Protein AF-A0A3D0LEH3-F1 (afdb_monomer_lite)

Sequence (47 aa):
MEQYSVKGMHCAACSARVEKAVSKVEGVSSCSVNLLTNSMGVEGTAS

Foldseek 3Di:
DDKDQDPPLQDPVSVVVVLVVLVPQPFFPDWDADSPRSMIDTDGPRD

Radius of gyration: 9.94 Å; chains: 1; bounding box: 24×15×24 Å

Structure (mmCIF, N/CA/C/O backbone):
data_AF-A0A3D0LEH3-F1
#
_entry.id   AF-A0A3D0LEH3-F1
#
loop_
_atom_site.group_PDB
_atom_site.id
_atom_site.type_symbol
_atom_site.label_atom_id
_atom_site.label_alt_id
_atom_site.label_comp_id
_atom_site.label_asym_id
_atom_site.label_entity_id
_atom_site.label_seq_id
_atom_site.pdbx_PDB_ins_code
_atom_site.Cartn_x
_atom_site.Cartn_y
_atom_site.Cartn_z
_atom_site.occupancy
_atom_site.B_iso_or_equiv
_atom_site.auth_seq_id
_atom_site.auth_comp_id
_atom_site.auth_asym_id
_atom_site.auth_atom_id
_atom_site.pdbx_PDB_model_num
ATOM 1 N N . MET A 1 1 ? 1.230 7.244 12.911 1.00 66.75 1 MET A N 1
ATOM 2 C CA . MET A 1 1 ? 1.874 6.716 11.696 1.00 66.75 1 MET A CA 1
ATOM 3 C C . MET A 1 1 ? 2.834 5.624 12.134 1.00 66.75 1 MET A C 1
ATOM 5 O O . MET A 1 1 ? 3.899 5.923 12.663 1.00 66.75 1 MET A O 1
ATOM 9 N N . GLU A 1 2 ? 2.402 4.375 12.028 1.00 83.38 2 GLU A N 1
ATOM 10 C CA . GLU A 1 2 ? 3.213 3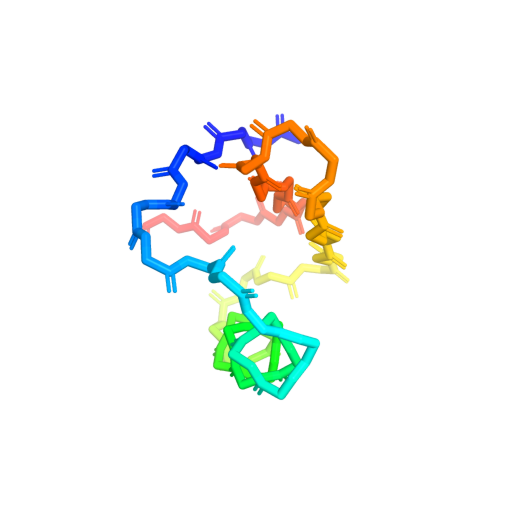.202 12.353 1.00 83.38 2 GLU A CA 1
ATOM 11 C C . GLU A 1 2 ? 4.062 2.836 11.138 1.00 83.38 2 GLU A C 1
ATOM 13 O O . GLU A 1 2 ? 3.574 2.828 10.008 1.00 83.38 2 GLU A O 1
ATOM 18 N N . GLN A 1 3 ? 5.354 2.592 11.357 1.00 85.06 3 GLN A N 1
ATOM 19 C CA . GLN A 1 3 ? 6.272 2.189 10.297 1.00 85.06 3 GLN A CA 1
ATOM 20 C C . GLN A 1 3 ? 6.634 0.715 10.427 1.00 85.06 3 GLN A C 1
ATOM 22 O O . GLN A 1 3 ? 7.141 0.269 11.454 1.00 85.06 3 GLN A O 1
ATOM 27 N N . TYR A 1 4 ? 6.460 -0.009 9.331 1.00 83.44 4 TYR A N 1
ATOM 28 C CA . TYR A 1 4 ? 6.819 -1.408 9.184 1.00 83.44 4 TYR A CA 1
ATOM 29 C C . TYR A 1 4 ? 7.949 -1.537 8.167 1.00 83.44 4 TYR A C 1
ATOM 31 O O . TYR A 1 4 ? 7.903 -0.973 7.075 1.00 83.44 4 TYR A O 1
ATOM 39 N N . SER A 1 5 ? 8.986 -2.298 8.506 1.00 83.94 5 SER A N 1
ATOM 40 C CA . SER A 1 5 ? 10.024 -2.659 7.537 1.00 83.94 5 SER A CA 1
ATOM 41 C C . SER A 1 5 ? 9.566 -3.867 6.732 1.00 83.94 5 SER A C 1
ATOM 43 O O . SER A 1 5 ? 9.362 -4.944 7.291 1.00 83.94 5 SER A O 1
ATOM 45 N N . VAL A 1 6 ? 9.433 -3.710 5.415 1.00 80.44 6 VAL A N 1
ATOM 46 C CA . VAL A 1 6 ? 8.966 -4.789 4.539 1.00 80.44 6 VAL A CA 1
ATOM 47 C C . VAL A 1 6 ? 10.155 -5.369 3.787 1.00 80.44 6 VAL A C 1
ATOM 49 O O . VAL A 1 6 ? 10.732 -4.744 2.896 1.00 80.44 6 VAL A O 1
ATOM 52 N N . LYS A 1 7 ? 10.527 -6.603 4.128 1.00 79.44 7 LYS A N 1
ATOM 53 C CA . LYS A 1 7 ? 11.522 -7.362 3.363 1.00 79.44 7 LYS A CA 1
ATOM 54 C C . LYS A 1 7 ? 10.874 -7.924 2.096 1.00 79.44 7 LYS A C 1
ATOM 56 O O . LYS A 1 7 ? 9.812 -8.531 2.164 1.00 79.44 7 LYS A O 1
ATOM 61 N N . GLY A 1 8 ? 11.523 -7.740 0.944 1.00 75.62 8 GLY A N 1
ATOM 62 C CA . GLY A 1 8 ? 11.072 -8.294 -0.342 1.00 75.62 8 GLY A CA 1
ATOM 63 C C . GLY A 1 8 ? 10.360 -7.312 -1.282 1.00 75.62 8 GLY A C 1
ATOM 64 O O . GLY A 1 8 ? 10.023 -7.693 -2.402 1.00 75.62 8 GLY A O 1
ATOM 65 N N . MET A 1 9 ? 10.185 -6.041 -0.899 1.00 81.56 9 MET A N 1
ATOM 66 C CA . MET A 1 9 ? 9.779 -4.986 -1.838 1.00 81.56 9 MET A CA 1
ATOM 67 C C . MET A 1 9 ? 10.958 -4.583 -2.737 1.00 81.56 9 MET A C 1
ATOM 69 O O . MET A 1 9 ? 11.590 -3.558 -2.533 1.00 81.56 9 MET A O 1
ATOM 73 N N . HIS A 1 10 ? 11.280 -5.417 -3.725 1.00 77.69 10 HIS A N 1
ATOM 74 C CA . HIS A 1 10 ? 12.348 -5.141 -4.699 1.00 77.69 10 HIS A CA 1
ATOM 75 C C . HIS A 1 10 ? 11.827 -4.534 -6.009 1.00 77.69 10 HIS A C 1
ATOM 77 O O . HIS A 1 10 ? 12.606 -4.110 -6.856 1.00 77.69 10 HIS A O 1
ATOM 83 N N . CYS A 1 11 ? 10.507 -4.532 -6.205 1.00 81.94 11 CYS A N 1
ATOM 84 C CA . CYS A 1 11 ? 9.882 -4.156 -7.462 1.00 81.94 11 CYS A CA 1
ATOM 85 C C . CYS A 1 11 ? 8.680 -3.235 -7.239 1.00 81.94 11 CYS A C 1
ATOM 87 O O . CYS A 1 11 ? 7.928 -3.421 -6.283 1.00 81.94 11 CYS A O 1
ATOM 89 N N . ALA A 1 12 ? 8.443 -2.290 -8.153 1.00 77.44 12 ALA A N 1
ATOM 90 C CA . ALA A 1 12 ? 7.287 -1.386 -8.080 1.00 77.44 12 ALA A CA 1
ATOM 91 C C . ALA A 1 12 ? 5.937 -2.133 -8.103 1.00 77.44 12 ALA A C 1
ATOM 93 O O . ALA A 1 12 ? 4.953 -1.703 -7.508 1.00 77.44 12 ALA A O 1
ATOM 94 N N . ALA A 1 13 ? 5.886 -3.305 -8.745 1.00 84.50 13 ALA A N 1
ATOM 95 C CA . ALA A 1 13 ? 4.705 -4.166 -8.701 1.00 84.50 13 ALA A CA 1
ATOM 96 C C . ALA A 1 13 ? 4.485 -4.802 -7.312 1.00 84.50 13 ALA A C 1
ATOM 98 O O . ALA A 1 13 ? 3.351 -5.075 -6.921 1.00 84.50 13 ALA A O 1
ATOM 99 N N . CYS A 1 14 ? 5.567 -5.035 -6.568 1.00 85.69 14 CYS A N 1
ATOM 100 C CA . CYS A 1 14 ? 5.566 -5.630 -5.240 1.00 85.69 14 CYS A CA 1
ATOM 101 C C . CYS A 1 14 ? 5.013 -4.615 -4.230 1.00 85.69 14 CYS A C 1
ATOM 103 O O . CYS A 1 14 ? 4.105 -4.949 -3.473 1.00 85.69 14 CYS A O 1
ATOM 105 N N . SER A 1 15 ? 5.481 -3.364 -4.285 1.00 84.81 15 SER A N 1
ATOM 106 C CA . SER A 1 15 ? 4.966 -2.277 -3.443 1.00 84.81 15 SER A CA 1
ATOM 107 C C . SER A 1 15 ? 3.493 -1.978 -3.711 1.00 84.81 15 SER A C 1
ATOM 109 O O . SER A 1 15 ? 2.709 -1.942 -2.768 1.00 84.81 15 SER A O 1
ATOM 111 N N . ALA A 1 16 ? 3.080 -1.904 -4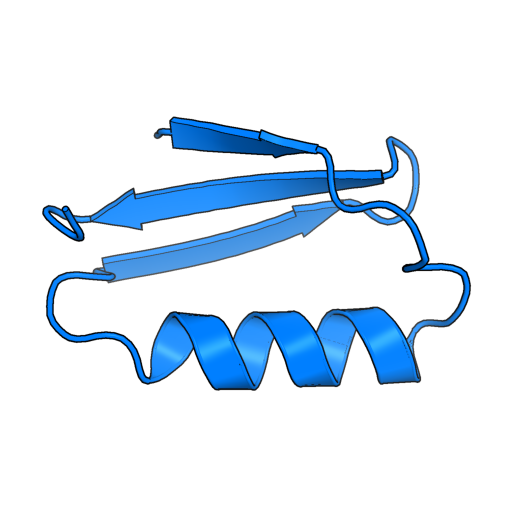.981 1.00 86.94 16 ALA A N 1
ATOM 112 C CA . ALA A 1 16 ? 1.679 -1.670 -5.337 1.00 86.94 16 ALA A CA 1
ATOM 113 C C . ALA A 1 16 ? 0.734 -2.779 -4.829 1.00 86.94 16 ALA A C 1
ATOM 115 O O . ALA A 1 16 ? -0.419 -2.518 -4.478 1.00 86.94 16 ALA A O 1
ATOM 116 N N . ARG A 1 17 ? 1.204 -4.036 -4.782 1.00 88.19 17 ARG A N 1
ATOM 117 C CA . ARG A 1 17 ? 0.448 -5.145 -4.176 1.00 88.19 17 ARG A CA 1
ATOM 118 C C . ARG A 1 17 ? 0.318 -4.985 -2.667 1.00 88.19 17 ARG A C 1
ATOM 120 O O . ARG A 1 17 ? -0.771 -5.208 -2.145 1.00 88.19 17 ARG A O 1
ATOM 127 N N . VAL A 1 18 ? 1.402 -4.614 -1.991 1.00 85.88 18 VAL A N 1
ATOM 128 C CA . VAL A 1 18 ? 1.426 -4.416 -0.537 1.00 85.88 18 VAL A CA 1
ATOM 129 C C . VAL A 1 18 ? 0.517 -3.252 -0.135 1.00 85.88 18 VAL A C 1
ATOM 131 O O . VAL A 1 18 ? -0.328 -3.434 0.735 1.00 85.88 18 VAL A O 1
ATOM 134 N N . GLU A 1 19 ? 0.587 -2.111 -0.826 1.00 86.44 19 GLU A N 1
ATOM 135 C CA . GLU A 1 19 ? -0.332 -0.986 -0.592 1.00 86.44 19 GLU A CA 1
ATOM 136 C C . GLU A 1 19 ? -1.791 -1.387 -0.772 1.00 86.44 19 GLU A C 1
ATOM 138 O O . GLU A 1 19 ? -2.616 -1.102 0.089 1.00 86.44 19 GLU A O 1
ATOM 143 N N . LYS A 1 20 ? -2.126 -2.102 -1.854 1.00 87.75 20 LYS A N 1
ATOM 144 C CA . LYS A 1 20 ? -3.500 -2.584 -2.064 1.00 87.75 20 LYS A CA 1
A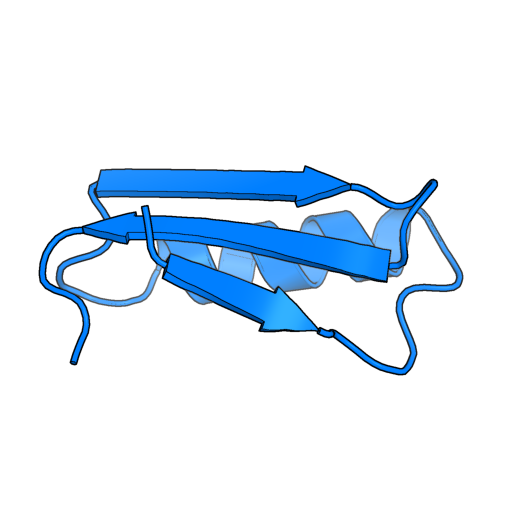TOM 145 C C . LYS A 1 20 ? -3.965 -3.554 -0.983 1.00 87.75 20 LYS A C 1
ATOM 147 O O . LYS A 1 20 ? -5.151 -3.561 -0.664 1.00 87.75 20 LYS A O 1
ATOM 152 N N . ALA A 1 21 ? -3.074 -4.401 -0.473 1.00 88.06 21 ALA A N 1
ATOM 153 C CA . ALA A 1 21 ? -3.402 -5.333 0.597 1.00 88.06 21 ALA A CA 1
ATOM 154 C C . ALA A 1 21 ? -3.674 -4.583 1.907 1.00 88.06 21 ALA A C 1
ATOM 156 O O . ALA A 1 21 ? -4.694 -4.829 2.541 1.00 88.06 21 ALA A O 1
ATOM 157 N N . VAL A 1 22 ? -2.816 -3.627 2.265 1.00 85.75 22 VAL A N 1
ATOM 158 C CA . VAL A 1 22 ? -2.949 -2.860 3.511 1.00 85.75 22 VAL A CA 1
ATOM 159 C C . VAL A 1 22 ? -4.083 -1.846 3.442 1.00 85.75 22 VAL A C 1
ATOM 161 O O . VAL A 1 22 ? -4.813 -1.687 4.407 1.00 85.75 22 VAL A O 1
ATOM 164 N N . SER A 1 23 ? -4.347 -1.255 2.279 1.00 84.88 23 SER A N 1
ATOM 165 C CA . SER A 1 23 ? -5.522 -0.403 2.072 1.00 84.88 23 SER A CA 1
ATOM 166 C C . SER A 1 23 ? -6.855 -1.157 2.200 1.00 84.88 23 SER A C 1
ATOM 168 O O . SER A 1 23 ? -7.897 -0.514 2.290 1.00 84.88 23 SER A O 1
ATOM 170 N N . LYS A 1 24 ? -6.848 -2.498 2.175 1.00 87.94 24 LYS A N 1
ATOM 171 C CA . LYS A 1 24 ? -8.027 -3.333 2.458 1.00 87.94 24 LYS A CA 1
ATOM 172 C C . LYS A 1 24 ? -8.155 -3.727 3.929 1.00 87.94 24 LYS A C 1
ATOM 174 O O . LYS A 1 24 ? -9.161 -4.332 4.286 1.00 87.94 24 LYS A O 1
ATOM 179 N N . VAL A 1 25 ? -7.150 -3.450 4.755 1.00 86.00 25 VAL A N 1
ATOM 180 C CA . VAL A 1 25 ? -7.195 -3.760 6.183 1.00 86.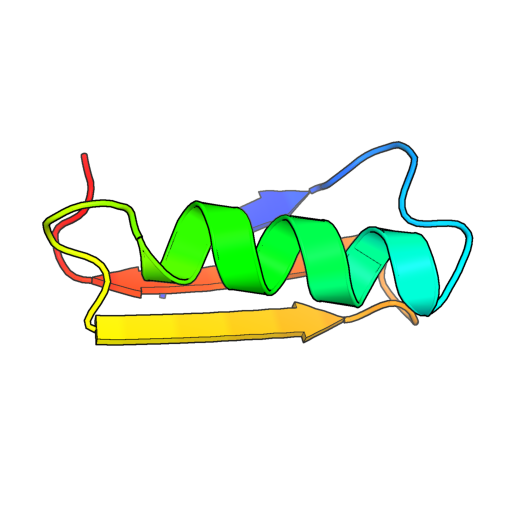00 25 VAL A CA 1
ATOM 181 C C . VAL A 1 25 ? -8.140 -2.773 6.858 1.00 86.00 25 VAL A C 1
ATOM 183 O O . VAL A 1 25 ? -8.002 -1.558 6.713 1.00 86.00 25 VAL A O 1
ATOM 186 N N . GLU A 1 26 ? -9.121 -3.300 7.588 1.00 83.06 26 GLU A N 1
ATOM 187 C CA . GLU A 1 26 ? -10.049 -2.474 8.353 1.00 83.06 26 GLU A CA 1
ATOM 188 C C . GLU A 1 26 ? -9.292 -1.693 9.432 1.00 83.06 26 GLU A C 1
ATOM 190 O O . GLU A 1 26 ? -8.495 -2.245 10.187 1.00 83.06 26 GLU A O 1
ATOM 195 N N . GLY A 1 27 ? -9.523 -0.381 9.477 1.00 85.56 27 GLY A N 1
ATOM 196 C CA . GLY A 1 27 ? -8.814 0.531 10.372 1.00 85.56 27 GLY A CA 1
ATOM 197 C C . GLY A 1 27 ? -7.652 1.280 9.721 1.00 85.56 27 GLY A C 1
ATOM 198 O O . GLY A 1 27 ? -7.166 2.229 10.327 1.00 85.56 27 GLY A O 1
ATOM 199 N N . VAL A 1 28 ? -7.237 0.945 8.493 1.00 87.69 28 VAL A N 1
ATOM 200 C CA . VAL A 1 28 ? -6.244 1.737 7.747 1.00 87.69 28 VAL A CA 1
ATOM 201 C C . VAL A 1 28 ? -6.914 2.945 7.094 1.00 87.69 28 VAL A C 1
ATOM 203 O O . VAL A 1 28 ? -7.826 2.803 6.286 1.00 87.69 28 VAL A O 1
ATOM 206 N N . SER A 1 29 ? -6.442 4.143 7.433 1.00 86.56 29 SER A N 1
ATOM 207 C CA . SER A 1 29 ? -6.916 5.421 6.886 1.00 86.56 29 SER A CA 1
ATOM 208 C C . SER A 1 29 ? -6.013 5.926 5.755 1.00 86.56 29 SER A C 1
ATOM 210 O O . SER A 1 29 ? -6.488 6.437 4.744 1.00 86.56 29 SER A O 1
ATOM 212 N N . SER A 1 30 ? -4.700 5.736 5.894 1.00 84.50 30 SER A N 1
ATOM 213 C CA . SER A 1 30 ? -3.709 6.051 4.868 1.00 84.50 30 SER A CA 1
ATOM 214 C C . SER A 1 30 ? -2.569 5.038 4.901 1.00 84.50 30 SER A C 1
ATOM 216 O O . SER A 1 30 ? -2.216 4.489 5.942 1.00 84.50 30 SER A O 1
ATOM 218 N N . CYS A 1 31 ? -1.989 4.767 3.741 1.00 86.25 31 CYS A N 1
ATOM 219 C CA . CYS A 1 31 ? -0.878 3.847 3.577 1.00 86.25 31 CYS A CA 1
ATOM 220 C C . CYS A 1 31 ? 0.105 4.463 2.585 1.00 86.25 31 CYS A C 1
ATOM 222 O O . CYS A 1 31 ? -0.293 5.011 1.562 1.00 86.25 31 CYS A O 1
ATOM 224 N N . SER A 1 32 ? 1.395 4.386 2.885 1.00 86.25 32 SER A N 1
ATOM 225 C CA . SER A 1 32 ? 2.4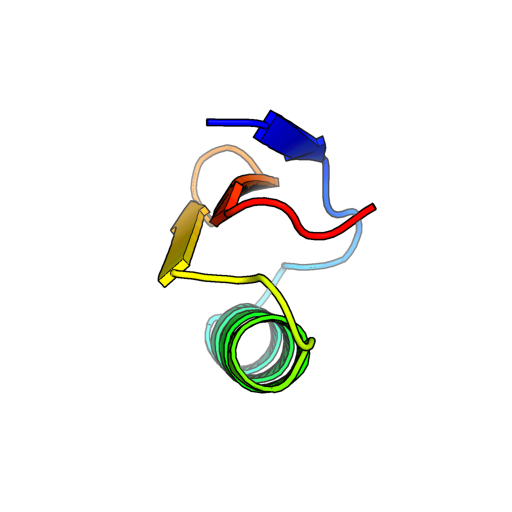61 4.846 2.003 1.00 86.25 32 SER A CA 1
ATOM 226 C C . SER A 1 32 ? 3.643 3.900 2.094 1.00 86.25 32 SER A C 1
ATOM 228 O O . SER A 1 32 ? 4.162 3.622 3.172 1.00 86.25 32 SER A O 1
ATOM 230 N N . VAL A 1 33 ? 4.103 3.413 0.950 1.00 85.19 33 VAL A N 1
ATOM 231 C CA . VAL A 1 33 ? 5.299 2.571 0.858 1.00 85.19 33 VAL A CA 1
ATOM 232 C C . VAL A 1 33 ? 6.446 3.357 0.252 1.00 85.19 33 VAL A C 1
ATOM 234 O O . VAL A 1 33 ? 6.303 4.044 -0.756 1.00 85.19 33 VAL A O 1
ATOM 237 N N . ASN A 1 34 ? 7.615 3.219 0.859 1.00 86.62 34 ASN A N 1
ATOM 238 C CA . ASN A 1 34 ? 8.845 3.810 0.386 1.00 86.62 34 ASN A CA 1
ATOM 239 C C . ASN A 1 34 ? 9.807 2.705 -0.056 1.00 86.62 34 ASN A C 1
ATOM 241 O O . ASN A 1 34 ? 10.440 2.034 0.761 1.00 86.62 34 ASN A O 1
ATOM 245 N N . LEU A 1 35 ? 9.915 2.535 -1.374 1.00 80.06 35 LEU A N 1
ATOM 246 C CA . LEU A 1 35 ? 10.854 1.609 -2.011 1.00 80.06 35 LEU A CA 1
ATOM 247 C C . LEU A 1 35 ? 12.316 2.014 -1.797 1.00 80.06 35 LEU A C 1
ATOM 249 O O . LEU A 1 35 ? 13.192 1.161 -1.849 1.00 80.06 35 LEU A O 1
ATOM 253 N N . LEU A 1 36 ? 12.593 3.301 -1.560 1.00 81.62 36 LEU A N 1
ATOM 254 C CA . LEU A 1 36 ? 13.961 3.777 -1.352 1.00 81.62 36 LEU A CA 1
ATOM 255 C C . LEU A 1 36 ? 14.533 3.283 -0.019 1.00 81.62 36 LEU A C 1
ATOM 257 O O . LEU A 1 36 ? 15.726 3.014 0.082 1.00 81.62 36 LEU A O 1
ATOM 261 N N . THR A 1 37 ? 13.682 3.177 1.003 1.00 83.75 37 THR A N 1
ATOM 262 C CA . THR A 1 37 ? 14.079 2.799 2.368 1.00 83.75 37 THR A CA 1
ATOM 263 C C . THR A 1 37 ? 13.541 1.431 2.791 1.00 83.75 37 THR A C 1
ATOM 265 O O . THR A 1 37 ? 13.743 1.023 3.932 1.00 83.75 37 THR A O 1
ATOM 268 N N . ASN A 1 38 ? 12.846 0.713 1.900 1.00 84.75 38 ASN A N 1
ATOM 269 C CA . ASN A 1 38 ? 12.111 -0.525 2.194 1.00 84.75 38 ASN A CA 1
ATOM 270 C C . ASN A 1 38 ? 11.196 -0.414 3.428 1.00 84.75 38 ASN A C 1
ATOM 272 O O . ASN A 1 38 ? 11.042 -1.355 4.214 1.00 84.75 38 ASN A O 1
ATOM 276 N N . SER A 1 39 ? 10.579 0.752 3.601 1.00 84.94 39 SER A N 1
ATOM 277 C CA . SER A 1 39 ? 9.720 1.058 4.743 1.00 84.94 39 SER A CA 1
ATOM 278 C C . SER A 1 39 ? 8.292 1.279 4.274 1.00 84.94 39 SER A C 1
ATOM 280 O O . SER A 1 39 ? 8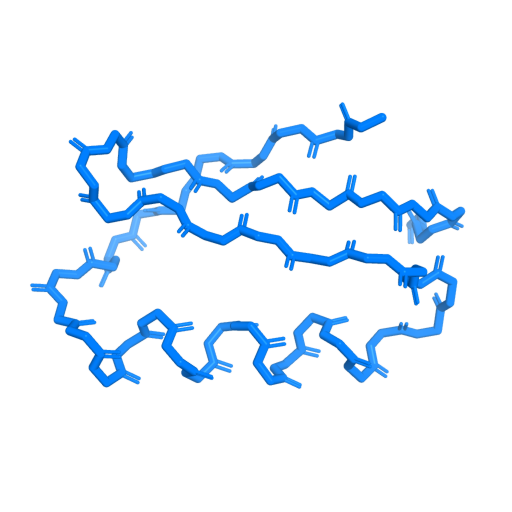.055 1.835 3.208 1.00 84.94 39 SER A O 1
ATOM 282 N N . MET A 1 40 ? 7.334 0.862 5.083 1.00 88.25 40 MET A N 1
ATOM 283 C CA . MET A 1 40 ? 5.913 1.056 4.858 1.00 88.25 40 MET A CA 1
ATOM 284 C C . MET A 1 40 ? 5.337 1.829 6.035 1.00 88.25 40 MET A C 1
ATOM 286 O O . MET A 1 40 ? 5.374 1.348 7.161 1.00 88.25 40 MET A O 1
ATOM 290 N N . GLY A 1 41 ? 4.827 3.027 5.780 1.00 88.12 41 GLY A N 1
ATOM 291 C CA . GLY A 1 41 ? 4.071 3.817 6.739 1.00 88.12 41 GLY A CA 1
ATOM 292 C C . GLY A 1 41 ? 2.584 3.521 6.607 1.00 88.12 41 GLY A C 1
ATOM 293 O O . GLY A 1 41 ? 2.029 3.584 5.511 1.00 88.12 41 GLY A O 1
ATOM 294 N N . VAL A 1 42 ? 1.941 3.214 7.725 1.00 87.81 42 VAL A N 1
ATOM 295 C CA . VAL A 1 42 ? 0.495 3.024 7.811 1.00 87.81 42 VAL A CA 1
ATOM 296 C C . VAL A 1 42 ? -0.050 4.011 8.839 1.00 87.81 42 VAL A C 1
ATOM 298 O O . VAL A 1 42 ? 0.496 4.191 9.930 1.00 87.81 42 VAL A O 1
ATOM 301 N N . GLU A 1 43 ? -1.117 4.703 8.474 1.00 87.12 43 GLU A N 1
ATOM 302 C CA . GLU A 1 43 ? -1.878 5.569 9.360 1.00 87.12 43 GLU A CA 1
ATOM 303 C C . GLU A 1 43 ? -3.277 5.008 9.494 1.00 87.12 43 GLU A C 1
ATOM 305 O O . GLU A 1 43 ? -4.002 4.849 8.515 1.00 87.12 43 GLU A O 1
ATOM 310 N N . GLY A 1 44 ? -3.664 4.701 10.718 1.00 83.25 44 GLY A N 1
ATOM 311 C CA . GLY A 1 44 ? -4.932 4.066 10.990 1.00 83.25 44 GLY A CA 1
ATOM 312 C C . GLY A 1 44 ? -4.962 3.516 12.400 1.00 83.25 44 GLY A C 1
ATOM 313 O O . GLY A 1 44 ? -3.953 3.516 13.093 1.00 83.25 44 GLY A O 1
ATOM 314 N N . THR A 1 45 ? -6.125 3.042 12.812 1.00 76.75 45 THR A N 1
ATOM 315 C CA . THR A 1 45 ? -6.313 2.250 14.030 1.00 76.75 45 THR A CA 1
ATOM 316 C C . THR A 1 45 ? -6.245 0.752 13.717 1.00 76.75 45 THR A C 1
ATOM 318 O O . THR A 1 45 ? -6.908 -0.047 14.378 1.00 76.75 45 THR A O 1
ATOM 321 N N . ALA A 1 46 ? -5.532 0.371 12.653 1.00 65.25 46 ALA A N 1
ATOM 322 C CA . ALA A 1 46 ? -5.303 -1.026 12.315 1.00 65.25 46 ALA A CA 1
ATOM 323 C C . ALA A 1 46 ? -4.393 -1.628 13.391 1.00 65.25 46 ALA A C 1
ATOM 325 O O . ALA A 1 46 ? -3.302 -1.115 13.623 1.00 65.25 46 ALA A O 1
ATOM 326 N N . SER A 1 47 ? -4.883 -2.659 14.074 1.00 52.44 47 SER A N 1
ATOM 327 C CA . SER A 1 47 ? -4.210 -3.337 15.191 1.00 52.44 47 SER A CA 1
ATOM 328 C C . SER A 1 47 ? -3.998 -4.811 14.891 1.00 52.44 47 SER A C 1
ATOM 330 O O . SER A 1 47 ? -4.784 -5.365 14.089 1.00 52.44 47 SER A O 1
#

pLDDT: mean 82.88, std 6.61, range [52.44, 88.25]

Secondary structure (DSSP, 8-state):
-EEEE-TT--SHHHHHHHHHHHTTSTTEEEEEEETTTTEEEEEES--